Protein AF-A0A8S1FAH6-F1 (afdb_monomer_lite)

Organism: NCBI:txid2654633

Structure (mmCIF, N/CA/C/O backbone):
data_AF-A0A8S1FAH6-F1
#
_entry.id   AF-A0A8S1FAH6-F1
#
loop_
_atom_site.group_PDB
_atom_site.id
_atom_site.type_symbol
_atom_site.label_atom_id
_atom_site.label_alt_id
_atom_site.label_comp_id
_atom_site.label_asym_id
_atom_site.label_entity_id
_atom_site.label_seq_id
_atom_site.pdbx_PDB_ins_code
_atom_site.Cartn_x
_atom_site.Cartn_y
_atom_site.Cartn_z
_atom_site.occupancy
_atom_site.B_iso_or_equiv
_atom_site.auth_seq_id
_atom_site.auth_comp_id
_atom_site.auth_asym_id
_atom_site.auth_atom_id
_atom_site.pdbx_PDB_model_num
ATOM 1 N N . MET A 1 1 ? 14.449 12.636 8.668 1.00 32.47 1 MET A N 1
ATOM 2 C CA . MET A 1 1 ? 13.709 12.762 7.387 1.00 32.47 1 MET A CA 1
ATOM 3 C C . MET A 1 1 ? 12.888 11.500 7.056 1.00 32.47 1 MET A C 1
ATOM 5 O O . MET A 1 1 ? 12.739 11.184 5.887 1.00 32.47 1 MET A O 1
ATOM 9 N N . SER A 1 2 ? 12.328 10.775 8.042 1.00 39.75 2 SER A N 1
ATOM 10 C CA . SER A 1 2 ? 11.717 9.447 7.799 1.00 39.75 2 SER A CA 1
ATOM 11 C C . SER A 1 2 ? 10.214 9.345 8.100 1.00 39.75 2 SER A C 1
ATOM 13 O O . SER A 1 2 ? 9.597 8.375 7.683 1.00 39.75 2 SER A O 1
ATOM 15 N N . GLU A 1 3 ? 9.601 10.320 8.776 1.00 30.47 3 GLU A N 1
ATOM 16 C CA . GLU A 1 3 ? 8.181 10.231 9.170 1.00 30.47 3 GLU A CA 1
ATOM 17 C C . GLU A 1 3 ? 7.216 10.763 8.095 1.00 30.47 3 GLU A C 1
ATOM 19 O O . GLU A 1 3 ? 6.087 10.297 7.992 1.00 30.47 3 GLU A O 1
ATOM 24 N N . LEU A 1 4 ? 7.665 11.668 7.214 1.00 41.81 4 LEU A N 1
ATOM 25 C CA . LEU A 1 4 ? 6.806 12.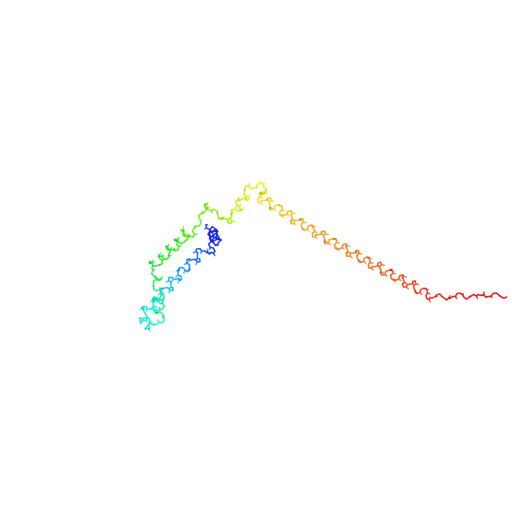245 6.167 1.00 41.81 4 LEU A CA 1
ATOM 26 C C . LEU A 1 4 ? 6.477 11.286 5.011 1.00 41.81 4 LEU A C 1
ATOM 28 O O . LEU A 1 4 ? 5.499 11.509 4.307 1.00 41.81 4 LEU A O 1
ATOM 32 N N . ALA A 1 5 ? 7.273 10.234 4.795 1.00 44.50 5 ALA A N 1
ATOM 33 C CA . ALA A 1 5 ? 7.036 9.296 3.695 1.00 44.50 5 ALA A CA 1
ATOM 34 C C . ALA A 1 5 ? 5.813 8.390 3.938 1.00 44.50 5 ALA A C 1
ATOM 36 O O . ALA A 1 5 ? 5.212 7.919 2.975 1.00 44.50 5 ALA A O 1
ATOM 37 N N . GLY A 1 6 ? 5.432 8.168 5.204 1.00 49.78 6 GLY A N 1
ATOM 38 C CA . GLY A 1 6 ? 4.223 7.418 5.561 1.00 49.78 6 GLY A CA 1
ATOM 39 C C . GLY A 1 6 ? 2.941 8.203 5.269 1.00 49.78 6 GLY A C 1
ATOM 40 O O . GLY A 1 6 ? 2.016 7.665 4.669 1.00 49.78 6 GLY A O 1
ATOM 41 N N . ALA A 1 7 ? 2.932 9.499 5.593 1.00 51.66 7 ALA A N 1
ATOM 42 C CA . ALA A 1 7 ? 1.760 10.364 5.441 1.00 51.66 7 ALA A CA 1
ATOM 43 C C . ALA A 1 7 ? 1.347 10.585 3.973 1.00 51.66 7 ALA A C 1
ATOM 45 O O . ALA A 1 7 ? 0.158 10.564 3.655 1.00 51.66 7 ALA A O 1
ATOM 46 N N . ASP A 1 8 ? 2.312 10.748 3.059 1.00 61.72 8 ASP A N 1
ATOM 47 C CA . ASP A 1 8 ? 2.013 10.901 1.626 1.00 61.72 8 ASP A CA 1
ATOM 48 C C . ASP A 1 8 ? 1.379 9.621 1.045 1.00 61.72 8 ASP A C 1
ATOM 50 O O . ASP A 1 8 ? 0.514 9.689 0.173 1.00 61.72 8 ASP A O 1
ATOM 54 N N . ASN A 1 9 ? 1.769 8.448 1.555 1.00 66.62 9 ASN A N 1
ATOM 55 C CA . ASN A 1 9 ? 1.226 7.168 1.113 1.00 66.62 9 ASN A CA 1
ATOM 56 C C . ASN A 1 9 ? -0.206 6.945 1.629 1.00 66.62 9 ASN A C 1
ATOM 58 O O . ASN A 1 9 ? -1.056 6.452 0.892 1.00 66.62 9 ASN A O 1
ATOM 62 N N . GLU A 1 10 ? -0.496 7.350 2.867 1.00 71.81 10 GLU A N 1
ATOM 63 C CA . GLU A 1 10 ? -1.846 7.290 3.448 1.00 71.81 10 GLU A CA 1
ATOM 64 C C . GLU A 1 10 ? -2.829 8.208 2.714 1.00 71.81 10 GLU A C 1
ATOM 66 O O . GLU A 1 10 ? -3.942 7.789 2.399 1.00 71.81 10 GLU A O 1
ATOM 71 N N . LEU A 1 11 ? -2.403 9.426 2.365 1.00 74.88 11 LEU A N 1
ATOM 72 C CA . LEU A 1 11 ? -3.196 10.353 1.550 1.00 74.88 11 LEU A CA 1
ATOM 73 C C . LEU A 1 11 ? -3.466 9.797 0.147 1.00 74.88 11 LEU A C 1
ATOM 75 O O . LEU A 1 11 ? -4.586 9.899 -0.351 1.00 74.88 11 LEU A O 1
ATOM 79 N N . GLN A 1 12 ? -2.460 9.184 -0.484 1.00 77.31 12 GLN A N 1
ATOM 80 C CA . GLN A 1 12 ? -2.628 8.528 -1.782 1.00 77.31 12 GLN A CA 1
ATOM 81 C C . GLN A 1 12 ? -3.625 7.374 -1.710 1.00 77.31 12 GLN A C 1
ATOM 83 O O . GLN A 1 12 ? -4.505 7.285 -2.559 1.00 77.31 12 GLN A O 1
ATOM 88 N N . VAL A 1 13 ? -3.523 6.520 -0.691 1.00 82.06 13 VAL A N 1
ATOM 89 C CA . VAL A 1 13 ? -4.447 5.394 -0.512 1.00 82.06 13 VAL A CA 1
ATOM 90 C C . VAL A 1 13 ? -5.861 5.887 -0.216 1.00 82.06 13 VAL A C 1
ATOM 92 O O . VAL A 1 13 ? -6.808 5.343 -0.777 1.00 82.06 13 VAL A O 1
ATOM 95 N N . ALA A 1 14 ? -6.020 6.930 0.601 1.00 77.44 14 ALA A N 1
ATOM 96 C CA . ALA A 1 14 ? -7.326 7.518 0.885 1.00 77.44 14 ALA A CA 1
ATOM 97 C C . ALA A 1 14 ?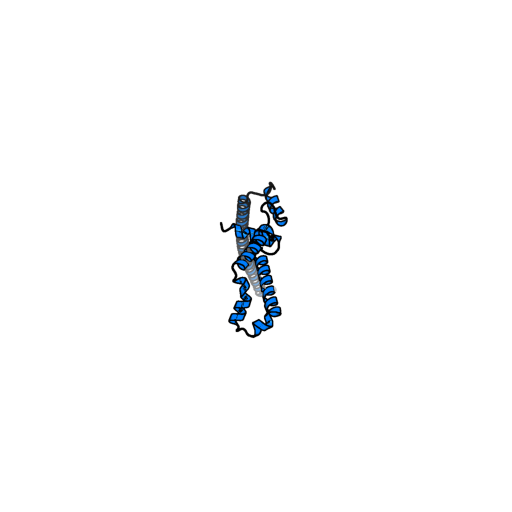 -8.001 8.070 -0.383 1.00 77.44 14 ALA A C 1
ATOM 99 O O . ALA A 1 14 ? -9.191 7.841 -0.588 1.00 77.44 14 ALA A O 1
ATOM 100 N N . PHE A 1 15 ? -7.236 8.736 -1.254 1.00 82.44 15 PHE A N 1
ATOM 101 C CA . PHE A 1 15 ? -7.777 9.375 -2.452 1.00 82.44 15 PHE A CA 1
ATOM 102 C C . PHE A 1 15 ? -7.931 8.425 -3.651 1.00 82.44 15 PHE A C 1
ATOM 104 O O . PHE A 1 15 ? -8.969 8.409 -4.308 1.00 82.44 15 PHE A O 1
ATOM 111 N N . PHE A 1 16 ? -6.894 7.643 -3.962 1.00 84.06 16 PHE A N 1
ATOM 112 C CA . PHE A 1 16 ? -6.845 6.770 -5.140 1.00 84.06 16 PHE A CA 1
ATOM 113 C C . PHE A 1 16 ? -7.303 5.333 -4.851 1.00 84.06 16 PHE A C 1
ATOM 115 O O . PHE A 1 16 ? -7.547 4.573 -5.785 1.00 84.06 16 PHE A O 1
ATOM 122 N N . GLY A 1 17 ? -7.404 4.929 -3.580 1.00 85.81 17 GLY A N 1
ATOM 123 C CA . GLY A 1 17 ? -7.703 3.550 -3.174 1.00 85.81 17 GLY A CA 1
ATOM 124 C C . GLY A 1 17 ? -6.502 2.598 -3.235 1.00 85.81 17 GLY A C 1
ATOM 125 O O . GLY A 1 17 ? -6.616 1.435 -2.855 1.00 85.81 17 GLY A O 1
ATOM 126 N N . PHE A 1 18 ? -5.343 3.072 -3.695 1.00 87.75 18 PHE A N 1
ATOM 127 C CA . PHE A 1 18 ? -4.086 2.326 -3.758 1.00 87.75 18 PHE A CA 1
ATOM 128 C C . PHE A 1 18 ? -2.888 3.282 -3.670 1.00 87.75 18 PHE A C 1
ATOM 130 O O . PHE A 1 18 ? -3.018 4.493 -3.842 1.00 87.75 18 PHE A O 1
ATOM 137 N N . SER A 1 19 ? -1.705 2.737 -3.389 1.00 87.56 19 SER A N 1
ATOM 138 C CA . SER A 1 19 ? -0.466 3.507 -3.253 1.00 87.56 19 SER A CA 1
ATOM 139 C C . SER A 1 19 ? 0.296 3.642 -4.570 1.00 87.56 19 SER A C 1
ATOM 141 O O . SER A 1 19 ? 0.229 2.770 -5.440 1.00 87.56 19 SER A O 1
ATOM 143 N N . SER A 1 20 ? 1.124 4.685 -4.675 1.00 86.62 20 SER A N 1
ATOM 144 C CA . SER A 1 20 ? 2.101 4.813 -5.770 1.00 86.62 20 SER A CA 1
ATOM 145 C C . SER A 1 20 ? 3.051 3.622 -5.863 1.00 86.62 20 SER A C 1
ATOM 147 O O . SER A 1 20 ? 3.387 3.192 -6.963 1.00 86.62 20 SER A O 1
ATOM 149 N N . VAL A 1 21 ? 3.414 3.033 -4.722 1.00 86.00 21 VAL A N 1
ATOM 150 C CA . VAL A 1 21 ? 4.192 1.789 -4.655 1.00 86.00 21 VAL A CA 1
ATOM 151 C C . VAL A 1 21 ? 3.430 0.623 -5.291 1.00 86.00 21 VAL A C 1
ATOM 153 O O . VAL A 1 21 ? 3.989 -0.083 -6.124 1.00 86.00 21 VAL A O 1
ATOM 156 N N . GLY A 1 22 ? 2.145 0.451 -4.968 1.00 86.44 22 GLY A N 1
ATOM 157 C CA . GLY A 1 22 ? 1.328 -0.624 -5.536 1.00 86.44 22 GLY A CA 1
ATOM 158 C C . GLY A 1 22 ? 1.153 -0.504 -7.052 1.00 86.44 22 GLY A C 1
ATOM 159 O O . GLY A 1 22 ? 1.275 -1.499 -7.769 1.00 86.44 22 GLY A O 1
ATOM 160 N N . LEU A 1 23 ? 0.934 0.716 -7.557 1.00 88.25 23 LEU A N 1
ATOM 161 C CA . LEU A 1 23 ? 0.836 0.968 -8.998 1.00 88.25 23 LEU A CA 1
ATOM 162 C C . LEU A 1 23 ? 2.160 0.689 -9.720 1.00 88.25 23 LEU A C 1
ATOM 164 O O . LEU A 1 23 ? 2.178 0.053 -10.772 1.00 88.25 23 LEU A O 1
ATOM 168 N N . ARG A 1 24 ? 3.273 1.140 -9.139 1.00 89.31 24 ARG A N 1
ATOM 169 C CA . ARG A 1 24 ? 4.629 0.911 -9.646 1.00 89.31 24 ARG A CA 1
ATOM 170 C C . ARG A 1 24 ? 4.937 -0.576 -9.824 1.00 89.31 24 ARG A C 1
ATOM 172 O O . ARG A 1 24 ? 5.457 -0.990 -10.862 1.00 89.31 24 ARG A O 1
ATOM 179 N N . ASP A 1 25 ? 4.603 -1.369 -8.813 1.00 89.06 25 ASP A N 1
ATOM 180 C CA . ASP A 1 25 ? 4.846 -2.809 -8.827 1.00 89.06 25 ASP A CA 1
ATOM 181 C C . ASP A 1 25 ? 3.979 -3.485 -9.902 1.00 89.06 25 ASP A C 1
ATOM 183 O O . ASP A 1 25 ? 4.475 -4.317 -10.658 1.00 89.06 25 ASP A O 1
ATOM 187 N N . HIS A 1 26 ? 2.725 -3.048 -10.073 1.00 91.50 26 HIS A N 1
ATOM 188 C CA . HIS A 1 26 ? 1.864 -3.509 -11.169 1.00 91.50 26 HIS A CA 1
ATOM 189 C C . HIS A 1 26 ? 2.425 -3.186 -12.559 1.00 91.50 26 HIS A C 1
ATOM 191 O O . HIS A 1 26 ? 2.419 -4.052 -13.430 1.00 91.50 26 HIS A O 1
ATOM 197 N N . ILE A 1 27 ? 2.928 -1.966 -12.775 1.00 90.31 27 ILE A N 1
ATOM 198 C CA . ILE A 1 27 ? 3.543 -1.572 -14.053 1.00 90.31 27 ILE A CA 1
ATOM 199 C C . ILE A 1 27 ? 4.776 -2.435 -14.341 1.00 90.31 27 ILE A C 1
ATOM 201 O O . ILE A 1 27 ? 4.940 -2.929 -15.455 1.00 90.31 27 ILE A O 1
ATOM 205 N N . THR A 1 28 ? 5.621 -2.661 -13.334 1.00 88.94 28 THR A N 1
ATOM 206 C CA . THR A 1 28 ? 6.824 -3.493 -13.478 1.00 88.94 28 THR A CA 1
ATOM 207 C C . THR A 1 28 ? 6.463 -4.942 -13.814 1.00 88.94 28 THR A C 1
ATOM 209 O O . THR A 1 28 ? 7.058 -5.532 -14.720 1.00 88.94 28 THR A O 1
ATOM 212 N N . ASN A 1 29 ? 5.452 -5.498 -13.142 1.00 91.00 29 ASN A N 1
ATOM 213 C CA . ASN A 1 29 ? 4.957 -6.845 -13.424 1.00 91.00 29 ASN A CA 1
ATOM 214 C C . ASN A 1 29 ? 4.382 -6.942 -14.839 1.00 91.00 29 ASN A C 1
ATOM 216 O O . ASN A 1 29 ? 4.739 -7.855 -15.570 1.00 91.00 29 ASN A O 1
ATOM 220 N N . LEU A 1 30 ? 3.586 -5.959 -15.272 1.00 93.94 30 LEU A N 1
ATOM 221 C CA . LEU A 1 30 ? 3.026 -5.928 -16.624 1.00 93.94 30 LEU A CA 1
ATOM 222 C C . LEU A 1 30 ? 4.120 -5.928 -17.700 1.00 93.94 30 LEU A C 1
ATOM 224 O O . LEU A 1 30 ? 4.012 -6.646 -18.691 1.00 93.94 30 LEU A O 1
ATOM 228 N N . ILE A 1 31 ? 5.176 -5.134 -17.506 1.00 91.31 31 ILE A N 1
ATOM 229 C CA . ILE A 1 31 ? 6.323 -5.093 -18.423 1.00 91.31 31 ILE A CA 1
ATOM 230 C C . ILE A 1 31 ? 7.045 -6.448 -18.443 1.00 91.31 31 ILE A C 1
ATOM 232 O O . ILE A 1 31 ? 7.439 -6.921 -19.509 1.00 91.31 31 ILE A O 1
ATOM 236 N N . THR A 1 32 ? 7.187 -7.085 -17.280 1.00 90.12 32 THR A N 1
ATOM 237 C CA . THR A 1 32 ? 7.808 -8.411 -17.148 1.00 90.12 32 THR A CA 1
ATOM 238 C C . THR A 1 32 ? 6.993 -9.489 -17.857 1.00 90.12 32 THR A C 1
ATOM 240 O O . THR A 1 32 ? 7.538 -10.230 -18.674 1.00 90.12 32 THR A O 1
ATOM 243 N N . ASP A 1 33 ? 5.682 -9.517 -17.632 1.00 93.06 33 ASP A N 1
ATOM 244 C CA . ASP A 1 33 ? 4.763 -10.462 -18.267 1.00 93.06 33 ASP A CA 1
ATOM 245 C C . ASP A 1 33 ? 4.718 -10.265 -19.786 1.00 93.06 33 ASP A C 1
ATOM 247 O O . ASP A 1 33 ? 4.703 -11.233 -20.549 1.00 93.06 33 ASP A O 1
ATOM 251 N N . ALA A 1 34 ? 4.712 -9.010 -20.245 1.00 93.44 34 ALA A N 1
ATOM 252 C CA . ALA A 1 34 ? 4.749 -8.685 -21.666 1.00 93.44 34 ALA A CA 1
ATOM 253 C C . ALA A 1 34 ? 6.045 -9.183 -22.316 1.00 93.44 34 ALA A C 1
ATOM 255 O O . ALA A 1 34 ? 5.996 -9.814 -23.372 1.00 93.44 34 ALA A O 1
ATOM 256 N N . TRP A 1 35 ? 7.192 -8.964 -21.668 1.00 93.25 35 TRP A N 1
ATOM 257 C CA . TRP A 1 35 ? 8.471 -9.485 -22.145 1.00 93.25 35 TRP A CA 1
ATOM 258 C C . TRP A 1 35 ? 8.476 -11.014 -22.201 1.00 93.25 35 TRP A C 1
ATOM 260 O O . TRP A 1 35 ? 8.851 -11.594 -23.219 1.00 93.25 35 TRP A O 1
ATOM 270 N N . GLN A 1 36 ? 7.993 -11.674 -21.149 1.00 91.00 36 GLN A N 1
ATOM 271 C CA . GLN A 1 36 ? 7.921 -13.131 -21.107 1.00 91.00 36 GLN A CA 1
ATOM 272 C C . GLN A 1 36 ? 7.049 -13.695 -22.237 1.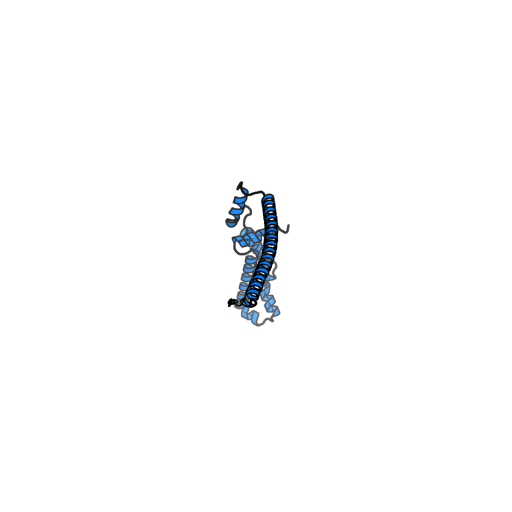00 91.00 36 GLN A C 1
ATOM 274 O O . GLN A 1 36 ? 7.429 -14.695 -22.849 1.00 91.00 36 GLN A O 1
ATOM 279 N N . LYS A 1 37 ? 5.918 -13.051 -22.550 1.00 92.94 37 LYS A N 1
ATOM 280 C CA . LYS A 1 37 ? 5.070 -13.432 -23.690 1.00 92.94 37 LYS A CA 1
ATOM 281 C C . LYS A 1 37 ? 5.803 -13.290 -25.020 1.00 92.94 37 LYS A C 1
ATOM 283 O O . LYS A 1 37 ? 5.831 -14.247 -25.785 1.00 92.94 37 LYS A O 1
ATOM 288 N N . VAL A 1 38 ? 6.474 -12.160 -25.253 1.00 92.69 38 VAL A N 1
ATOM 289 C CA . VAL A 1 38 ? 7.284 -11.948 -26.468 1.00 92.69 38 VAL A CA 1
ATOM 290 C C . VAL A 1 38 ? 8.362 -13.026 -26.600 1.00 92.69 38 VAL A C 1
ATOM 292 O O . VAL A 1 38 ? 8.526 -13.608 -27.669 1.00 92.69 38 VAL A O 1
ATOM 295 N N . CYS A 1 39 ? 9.054 -13.365 -25.510 1.00 91.00 39 CYS A N 1
ATOM 296 C CA . CYS A 1 39 ? 10.020 -14.463 -25.500 1.00 91.00 39 CYS A CA 1
ATOM 297 C C . CYS A 1 39 ? 9.393 -15.811 -25.887 1.00 91.00 39 CYS A C 1
ATOM 299 O O . CYS A 1 39 ? 9.994 -16.579 -26.635 1.00 91.00 39 CYS A O 1
ATOM 301 N N . GLN A 1 40 ? 8.190 -16.110 -25.398 1.00 88.44 40 GLN A N 1
ATOM 302 C CA . GLN A 1 40 ? 7.495 -17.368 -25.684 1.00 88.44 40 GLN A CA 1
ATOM 303 C C . GLN A 1 40 ? 6.925 -17.457 -27.104 1.00 88.44 40 GLN A C 1
ATOM 305 O O . GLN A 1 40 ? 6.749 -18.571 -27.600 1.00 88.44 40 GLN A O 1
ATOM 310 N N . GLU A 1 41 ? 6.620 -16.324 -27.733 1.00 91.62 41 GLU A N 1
ATOM 311 C CA . GLU A 1 41 ? 6.031 -16.259 -29.074 1.00 91.62 41 GLU A CA 1
ATOM 312 C C . GLU A 1 41 ? 7.111 -16.168 -30.158 1.00 91.62 41 GLU A C 1
ATOM 314 O O . GLU A 1 41 ? 7.164 -17.025 -31.040 1.00 91.62 41 GLU A O 1
ATOM 319 N N . GLU A 1 42 ? 8.020 -15.200 -30.047 1.00 91.12 42 GLU A N 1
ATOM 320 C CA . GLU A 1 42 ? 9.013 -14.888 -31.085 1.00 91.12 42 GLU A CA 1
ATOM 321 C C . GLU A 1 42 ? 10.281 -15.743 -30.961 1.00 91.12 42 GLU A C 1
ATOM 323 O O . GLU A 1 42 ? 10.854 -16.174 -31.958 1.00 91.12 42 GLU A O 1
ATOM 328 N N . PHE A 1 43 ? 10.701 -16.056 -29.731 1.00 89.00 43 PHE A N 1
ATOM 329 C CA . PHE A 1 43 ? 11.951 -16.780 -29.458 1.00 89.00 43 PHE A CA 1
ATOM 330 C C . PHE A 1 43 ? 11.713 -18.245 -29.079 1.00 89.00 43 PHE A C 1
ATOM 332 O O . PHE A 1 43 ? 12.598 -18.918 -28.554 1.00 89.00 43 PHE A O 1
ATOM 339 N N . LYS A 1 44 ? 10.516 -18.783 -29.346 1.00 86.12 44 LYS A N 1
ATOM 340 C CA . LYS A 1 44 ? 10.126 -20.148 -28.955 1.00 86.12 44 LYS A CA 1
ATOM 341 C C . LYS A 1 44 ? 11.118 -21.219 -29.418 1.00 86.12 44 LYS A C 1
ATOM 343 O O . LYS A 1 44 ? 11.392 -22.155 -28.669 1.00 86.12 44 LYS A O 1
ATOM 348 N N . GLY A 1 45 ? 11.614 -21.091 -30.650 1.00 84.44 45 GLY A N 1
ATOM 349 C CA . GLY A 1 45 ? 12.582 -22.019 -31.241 1.00 84.44 45 GLY A CA 1
ATOM 350 C C . GLY A 1 45 ? 13.942 -21.948 -30.551 1.00 84.44 45 GLY A C 1
ATOM 351 O O . GLY A 1 45 ? 14.483 -22.981 -30.161 1.00 84.44 45 GLY A O 1
ATOM 352 N N . ASP A 1 46 ? 14.433 -20.732 -30.317 1.00 84.56 46 ASP A N 1
ATOM 353 C CA . ASP A 1 46 ? 15.712 -20.486 -29.644 1.00 84.56 46 ASP A CA 1
ATOM 354 C C . ASP A 1 46 ? 15.673 -20.927 -28.173 1.00 84.56 46 ASP A C 1
ATOM 356 O O . ASP A 1 46 ? 16.632 -21.494 -27.658 1.00 84.56 46 ASP A O 1
ATOM 360 N N . LEU A 1 47 ? 14.530 -20.750 -27.502 1.00 85.38 47 LEU A N 1
ATOM 361 C CA . LEU A 1 47 ? 14.323 -21.150 -26.108 1.00 85.38 47 LEU A CA 1
ATOM 362 C C . LEU A 1 47 ? 14.160 -22.662 -25.906 1.00 85.38 47 LEU A C 1
ATOM 364 O O . LEU A 1 47 ? 14.308 -23.135 -24.778 1.00 85.38 47 LEU A O 1
ATOM 368 N N . ALA A 1 48 ? 13.804 -23.420 -26.946 1.00 83.81 48 ALA A N 1
ATOM 369 C CA . ALA A 1 48 ? 13.555 -24.858 -26.833 1.00 83.81 48 ALA A CA 1
ATOM 370 C C . ALA A 1 48 ? 14.845 -25.677 -26.662 1.00 83.81 48 ALA A C 1
ATOM 372 O O . ALA A 1 48 ? 14.798 -26.770 -26.101 1.00 83.81 48 ALA A O 1
ATOM 373 N N . GLY A 1 49 ? 15.977 -25.155 -27.146 1.00 83.31 49 GLY A N 1
ATOM 374 C CA . GLY A 1 49 ? 17.288 -25.806 -27.069 1.00 83.31 49 GLY A CA 1
ATOM 375 C C . GLY A 1 49 ? 18.161 -25.359 -25.895 1.00 83.31 49 GLY A C 1
ATOM 376 O O . GLY A 1 49 ? 19.254 -25.894 -25.727 1.00 83.31 49 GLY A O 1
ATOM 377 N N . LEU A 1 50 ? 17.710 -24.382 -25.105 1.00 88.69 50 LEU A N 1
ATOM 378 C CA . LEU A 1 50 ? 18.455 -23.870 -23.958 1.00 88.69 50 LEU A CA 1
ATOM 379 C C . LEU A 1 50 ? 18.214 -24.721 -22.712 1.00 88.69 50 LEU A C 1
ATOM 381 O O . LEU A 1 50 ? 17.116 -25.235 -22.484 1.00 88.69 50 LEU A O 1
ATOM 385 N N . ASP A 1 51 ? 19.243 -24.821 -21.875 1.00 92.25 51 ASP A N 1
ATOM 386 C CA . ASP A 1 51 ? 19.080 -25.335 -20.524 1.00 92.25 51 ASP A CA 1
ATOM 387 C C . ASP A 1 51 ? 18.233 -24.361 -19.667 1.00 92.25 51 ASP A C 1
ATOM 389 O O . ASP A 1 51 ? 18.029 -23.194 -20.033 1.00 92.25 51 ASP A O 1
ATOM 393 N N . PRO A 1 52 ? 17.676 -24.825 -18.533 1.00 88.19 52 PRO A N 1
ATOM 394 C CA . PRO A 1 52 ? 16.816 -23.989 -17.698 1.00 88.19 52 PRO A CA 1
ATOM 395 C C . PRO A 1 52 ? 17.496 -22.700 -17.209 1.00 88.19 52 PRO A C 1
ATOM 397 O O . PRO A 1 52 ? 16.859 -21.652 -17.156 1.00 88.19 52 PRO A O 1
ATOM 400 N N . GLU A 1 53 ? 18.793 -22.750 -16.906 1.00 90.31 53 GLU A N 1
ATOM 401 C CA . GLU A 1 53 ? 19.539 -21.611 -16.360 1.00 90.31 53 GLU A CA 1
ATOM 402 C C . GLU A 1 53 ? 19.810 -20.522 -17.414 1.00 90.31 53 GLU A C 1
ATOM 404 O O . GLU A 1 53 ? 19.660 -19.322 -17.139 1.00 90.31 53 GLU A O 1
ATOM 409 N N . ALA A 1 54 ? 20.151 -20.914 -18.645 1.00 87.50 54 ALA A N 1
ATOM 410 C CA . ALA A 1 54 ? 20.294 -19.991 -19.765 1.00 87.50 54 ALA A CA 1
ATOM 411 C C . ALA A 1 54 ? 18.940 -19.407 -20.174 1.00 87.50 54 ALA A C 1
ATOM 413 O O . ALA A 1 54 ? 18.858 -18.216 -20.482 1.00 87.50 54 ALA A O 1
ATOM 414 N N . LYS A 1 55 ? 17.870 -20.208 -20.117 1.00 88.31 55 LYS A N 1
ATOM 415 C CA . LYS A 1 55 ? 16.503 -19.742 -20.366 1.00 88.31 55 LYS A CA 1
ATOM 416 C C . LYS A 1 55 ? 16.076 -18.672 -19.360 1.00 88.31 55 LYS A C 1
ATOM 418 O O . LYS A 1 55 ? 15.609 -17.610 -19.772 1.00 88.31 55 LYS A O 1
ATOM 423 N N . ASP A 1 56 ? 16.300 -18.898 -18.070 1.00 87.44 56 ASP A N 1
ATOM 424 C CA . ASP A 1 56 ? 15.992 -17.913 -17.028 1.00 87.44 56 ASP A CA 1
ATOM 425 C C . ASP A 1 56 ? 16.859 -16.654 -17.164 1.00 87.44 56 ASP A C 1
ATOM 427 O O . ASP A 1 56 ? 16.376 -15.527 -17.014 1.00 87.44 56 ASP A O 1
ATOM 431 N N . SER A 1 57 ? 18.135 -16.814 -17.522 1.00 88.81 57 SER A N 1
ATOM 432 C CA . SER A 1 57 ? 19.022 -15.678 -17.786 1.00 88.81 57 SER A CA 1
ATOM 433 C C . SER A 1 57 ? 18.605 -14.860 -19.007 1.00 88.81 57 SER A C 1
ATOM 435 O O . SER A 1 57 ? 18.725 -13.634 -18.970 1.00 88.81 57 SER A O 1
ATOM 437 N N . PHE A 1 58 ? 18.085 -15.502 -20.055 1.00 88.12 58 PHE A N 1
ATOM 438 C CA . PHE A 1 58 ? 17.538 -14.829 -21.232 1.00 88.12 58 PHE A CA 1
ATOM 439 C C . PHE A 1 58 ? 16.252 -14.066 -20.895 1.00 88.12 58 PHE A C 1
ATOM 441 O O . PHE A 1 58 ? 16.117 -12.893 -21.240 1.00 88.12 58 PHE A O 1
ATOM 448 N N . LEU A 1 59 ? 15.333 -14.682 -20.148 1.00 88.12 59 LEU A N 1
ATOM 449 C CA . LEU A 1 59 ? 14.104 -14.017 -19.703 1.00 88.12 59 LEU A CA 1
ATOM 450 C C . LEU A 1 59 ? 14.404 -12.809 -18.802 1.00 88.12 59 LEU A C 1
ATOM 452 O O . LEU A 1 59 ? 13.766 -11.766 -18.931 1.00 88.12 59 LEU A O 1
ATOM 456 N N . ALA A 1 60 ? 15.423 -12.904 -17.949 1.00 88.94 60 ALA A N 1
ATOM 457 C CA . ALA A 1 60 ? 15.851 -11.806 -17.088 1.00 88.94 60 ALA A CA 1
ATOM 458 C C . ALA A 1 60 ? 16.748 -10.765 -17.790 1.00 88.94 60 ALA A C 1
ATOM 460 O O . ALA A 1 60 ? 17.082 -9.747 -17.176 1.00 88.94 60 ALA A O 1
ATOM 461 N N . PHE A 1 61 ? 17.172 -10.999 -19.038 1.00 88.44 61 PHE A N 1
ATOM 462 C CA . PHE A 1 61 ? 18.231 -10.224 -19.694 1.00 88.44 61 PHE A CA 1
ATOM 463 C C . PHE A 1 61 ? 17.973 -8.709 -19.711 1.00 88.44 61 PHE A C 1
ATOM 465 O O . PHE A 1 61 ? 18.842 -7.977 -19.224 1.00 88.44 61 PHE A O 1
ATOM 472 N N . PRO A 1 62 ? 16.809 -8.202 -20.172 1.00 87.69 62 PRO A N 1
ATOM 473 C CA . PRO A 1 62 ? 16.578 -6.760 -20.229 1.00 87.69 62 PRO A CA 1
ATOM 474 C C . PRO A 1 62 ? 16.644 -6.108 -18.848 1.00 87.69 62 PRO A C 1
ATOM 476 O O . PRO A 1 62 ? 17.204 -5.027 -18.698 1.00 87.69 62 PRO A O 1
ATOM 479 N N . PHE A 1 63 ? 16.159 -6.801 -17.817 1.00 87.88 63 PHE A N 1
ATOM 480 C CA . PHE A 1 63 ? 16.096 -6.307 -16.440 1.00 87.88 63 PHE A CA 1
ATOM 481 C C . PHE A 1 63 ? 17.470 -6.206 -15.766 1.00 87.88 63 PHE A C 1
ATOM 483 O O . PHE A 1 63 ? 17.627 -5.475 -14.787 1.00 87.88 63 PHE A O 1
ATOM 490 N N . ARG A 1 64 ? 18.488 -6.900 -16.295 1.00 87.81 64 ARG A N 1
ATOM 491 C CA . ARG A 1 64 ? 19.885 -6.787 -15.839 1.00 87.81 64 ARG A CA 1
A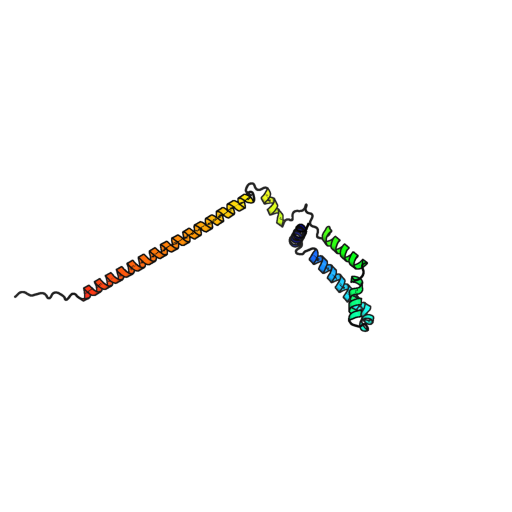TOM 492 C C . ARG A 1 64 ? 20.609 -5.591 -16.466 1.00 87.81 64 ARG A C 1
ATOM 494 O O . ARG A 1 64 ? 21.658 -5.181 -15.967 1.00 87.81 64 ARG A O 1
ATOM 501 N N . LEU A 1 65 ? 20.073 -5.016 -17.544 1.00 90.88 65 LEU A N 1
ATOM 502 C CA . LEU A 1 65 ? 20.700 -3.896 -18.236 1.00 90.88 65 LEU A CA 1
ATOM 503 C C . LEU A 1 65 ? 20.502 -2.595 -17.452 1.00 90.88 65 LEU A C 1
ATOM 505 O O . LEU A 1 65 ? 19.380 -2.180 -17.157 1.00 90.88 65 LEU A O 1
ATOM 509 N N . LYS A 1 66 ? 21.608 -1.893 -17.177 1.00 91.69 66 LYS A N 1
ATOM 510 C CA . LYS A 1 66 ? 21.591 -0.591 -16.490 1.00 91.69 66 LYS A CA 1
ATOM 511 C C . LYS A 1 66 ? 20.619 0.419 -17.131 1.00 91.69 66 LYS A C 1
ATOM 513 O O . LYS A 1 66 ? 19.870 1.026 -16.373 1.00 91.69 66 LYS A O 1
ATOM 518 N N . PRO A 1 67 ? 20.552 0.577 -18.471 1.00 92.44 67 PRO A N 1
ATOM 519 C CA . PRO A 1 67 ? 19.587 1.482 -19.097 1.00 92.44 67 PRO A CA 1
ATOM 520 C C . PRO A 1 67 ? 18.130 1.143 -18.778 1.00 92.44 67 PRO A C 1
ATOM 522 O O . PRO A 1 67 ? 17.331 2.043 -18.546 1.00 92.44 67 PRO A O 1
ATOM 525 N N . PHE A 1 68 ? 17.787 -0.145 -18.725 1.00 90.00 68 PHE A N 1
ATOM 526 C CA . PHE A 1 68 ? 16.430 -0.585 -18.419 1.00 90.00 68 PHE A CA 1
ATOM 527 C C . PHE A 1 68 ? 16.076 -0.320 -16.957 1.00 90.00 68 PHE A C 1
ATOM 529 O O . PHE A 1 68 ? 14.994 0.177 -16.654 1.00 90.00 68 PHE A O 1
ATOM 536 N N . LYS A 1 69 ? 17.023 -0.566 -16.047 1.00 88.75 69 LYS A N 1
ATOM 537 C CA . LYS A 1 69 ? 16.867 -0.202 -14.638 1.00 88.75 69 LYS A CA 1
ATOM 538 C C . LYS A 1 69 ? 16.637 1.304 -14.468 1.00 88.75 69 LYS A C 1
ATOM 540 O O . LYS A 1 69 ? 15.709 1.694 -13.770 1.00 88.75 69 LYS A O 1
ATOM 545 N N . THR A 1 70 ? 17.420 2.136 -15.155 1.00 93.00 70 THR A N 1
ATOM 546 C CA . THR A 1 70 ? 17.239 3.596 -15.145 1.00 93.00 70 THR A CA 1
ATOM 547 C C . THR A 1 70 ? 15.892 4.009 -15.737 1.00 93.00 70 THR A C 1
ATOM 549 O O . THR A 1 70 ? 15.237 4.891 -15.194 1.00 93.00 70 THR A O 1
ATOM 552 N N . LEU A 1 71 ? 15.436 3.362 -16.813 1.00 91.25 71 LEU A N 1
ATOM 553 C CA . LEU A 1 71 ? 14.113 3.617 -17.382 1.00 91.25 71 LEU A CA 1
ATOM 554 C C . LEU A 1 71 ? 12.999 3.322 -16.369 1.00 91.25 71 LEU A C 1
ATOM 556 O O . LEU A 1 71 ? 12.110 4.153 -16.188 1.00 91.25 71 LEU A O 1
ATOM 560 N N . LEU A 1 72 ? 13.059 2.173 -15.690 1.00 88.62 72 LEU A N 1
ATOM 561 C CA . LEU A 1 72 ? 12.098 1.836 -14.641 1.00 88.62 72 LEU A CA 1
ATOM 562 C C . LEU A 1 72 ? 12.142 2.853 -13.499 1.00 88.62 72 LEU A C 1
ATOM 564 O O . LEU A 1 72 ? 11.093 3.306 -13.060 1.00 88.62 72 LEU A O 1
ATOM 568 N N . GLU A 1 73 ? 13.327 3.264 -13.047 1.00 89.94 73 GLU A N 1
ATOM 569 C CA . GLU A 1 73 ? 13.478 4.307 -12.022 1.00 89.94 73 GLU A CA 1
ATOM 570 C C . GLU A 1 73 ? 12.802 5.623 -12.442 1.00 89.94 73 GLU A C 1
ATOM 572 O O . GLU A 1 73 ? 12.015 6.170 -11.673 1.00 89.94 73 GLU A O 1
ATOM 577 N N . VAL A 1 74 ? 13.000 6.073 -13.685 1.00 92.06 74 VAL A N 1
ATOM 578 C CA . VAL A 1 74 ? 12.355 7.288 -14.217 1.00 92.06 74 VAL A CA 1
ATOM 579 C C . VAL A 1 74 ? 10.831 7.155 -14.264 1.00 92.06 74 VAL A C 1
ATOM 581 O O . VAL A 1 74 ? 10.121 8.087 -13.885 1.00 92.06 74 VAL A O 1
ATOM 584 N N . ILE A 1 75 ? 10.308 6.004 -14.698 1.00 88.38 75 ILE A N 1
ATOM 585 C CA . ILE A 1 75 ? 8.861 5.735 -14.697 1.00 88.38 75 ILE A CA 1
ATOM 586 C C . ILE A 1 75 ? 8.317 5.785 -13.266 1.00 88.38 75 ILE A C 1
ATOM 588 O O . ILE A 1 75 ? 7.283 6.404 -13.009 1.00 88.38 75 ILE A O 1
ATOM 592 N N . ASN A 1 76 ? 9.030 5.177 -12.323 1.00 86.44 76 ASN A N 1
ATOM 593 C CA . ASN A 1 76 ? 8.631 5.117 -10.923 1.00 86.44 76 ASN A CA 1
ATOM 594 C C . ASN A 1 76 ? 8.605 6.514 -10.287 1.00 86.44 76 ASN A C 1
ATOM 596 O O . ASN A 1 76 ? 7.646 6.866 -9.594 1.00 86.44 76 ASN A O 1
ATOM 600 N N . ASP A 1 77 ? 9.624 7.325 -10.567 1.00 87.12 77 ASP A N 1
ATOM 601 C CA . ASP A 1 77 ? 9.704 8.708 -10.105 1.00 87.12 77 ASP A CA 1
ATOM 602 C C . ASP A 1 77 ? 8.604 9.568 -10.723 1.00 87.12 77 ASP A C 1
ATOM 604 O O . ASP A 1 77 ? 8.010 10.396 -10.026 1.00 87.12 77 ASP A O 1
ATOM 608 N N . PHE A 1 78 ? 8.273 9.340 -11.995 1.00 88.38 78 PHE A N 1
ATOM 609 C CA . PHE A 1 78 ? 7.170 10.024 -12.659 1.00 88.38 78 PHE A CA 1
ATOM 610 C C . PHE A 1 78 ? 5.819 9.697 -12.009 1.00 88.38 78 PHE A C 1
ATOM 612 O O . PHE A 1 78 ? 5.046 10.603 -11.680 1.00 88.38 78 PHE A O 1
ATOM 619 N N . VAL A 1 79 ? 5.550 8.411 -11.760 1.00 86.81 79 VAL A N 1
ATOM 620 C CA . VAL A 1 79 ? 4.317 7.956 -11.099 1.00 86.81 79 VAL A CA 1
ATOM 621 C C . VAL A 1 79 ? 4.177 8.598 -9.721 1.00 86.81 79 VAL A C 1
ATOM 623 O O . VAL A 1 79 ? 3.117 9.134 -9.392 1.00 86.81 79 VAL A O 1
ATOM 626 N N . ARG A 1 80 ? 5.251 8.600 -8.929 1.00 83.69 80 ARG A N 1
ATOM 627 C CA . ARG A 1 80 ? 5.236 9.172 -7.580 1.00 83.69 80 ARG A CA 1
ATOM 628 C C . ARG A 1 80 ? 5.095 10.695 -7.584 1.00 83.69 80 ARG A C 1
ATOM 630 O O . ARG A 1 80 ? 4.347 11.232 -6.771 1.00 83.69 80 ARG A O 1
ATOM 637 N N . SER A 1 81 ? 5.840 11.376 -8.449 1.00 83.75 81 SER A N 1
ATOM 638 C CA . SER A 1 81 ? 6.030 12.831 -8.366 1.00 83.75 81 SER A CA 1
ATOM 639 C C . SER A 1 81 ? 5.004 13.628 -9.163 1.00 83.75 81 SER A C 1
ATOM 641 O O . SER A 1 81 ? 4.802 14.803 -8.867 1.00 83.75 81 SER A O 1
ATOM 643 N N . TYR A 1 82 ? 4.354 13.010 -10.153 1.00 83.69 82 TYR A N 1
ATOM 644 C CA . TYR A 1 82 ? 3.440 13.708 -11.059 1.00 83.69 82 TYR A CA 1
ATOM 645 C C . TYR A 1 82 ? 2.075 13.037 -11.161 1.00 83.69 82 TYR A C 1
ATOM 647 O O . TYR A 1 82 ? 1.064 13.727 -11.071 1.00 83.69 82 TYR A O 1
ATOM 655 N N . LEU A 1 83 ? 2.022 11.712 -11.330 1.00 85.69 83 LEU A N 1
ATOM 656 C CA . LEU A 1 83 ? 0.747 11.020 -11.550 1.00 85.69 83 LEU A CA 1
ATOM 657 C C . LEU A 1 83 ? -0.080 10.906 -10.262 1.00 85.69 83 LEU A C 1
ATOM 659 O O . LEU A 1 83 ? -1.273 11.193 -10.255 1.00 85.69 83 LEU A O 1
ATOM 663 N N . MET A 1 84 ? 0.564 10.477 -9.177 1.00 86.00 84 MET A N 1
ATOM 664 C CA . MET A 1 84 ? -0.076 10.227 -7.880 1.00 86.00 84 MET A CA 1
ATOM 665 C C . MET A 1 84 ? 0.299 11.268 -6.824 1.00 86.00 84 MET A C 1
ATOM 667 O O . MET A 1 84 ? 0.047 11.081 -5.631 1.00 86.00 84 MET A O 1
ATOM 671 N N . ALA A 1 85 ? 0.916 12.372 -7.239 1.00 83.50 85 ALA A N 1
ATOM 672 C CA . ALA A 1 85 ? 1.217 13.466 -6.337 1.00 83.50 85 ALA A CA 1
ATOM 673 C C . ALA A 1 85 ? -0.067 14.224 -5.997 1.00 83.50 85 ALA A C 1
ATOM 675 O O . ALA A 1 85 ? -0.726 14.790 -6.868 1.00 83.50 85 ALA A O 1
ATOM 676 N N . ILE A 1 86 ? -0.396 14.265 -4.709 1.00 79.88 86 ILE A N 1
ATOM 677 C CA . ILE A 1 86 ? -1.438 15.141 -4.180 1.00 79.88 86 ILE A CA 1
ATOM 678 C C . ILE A 1 86 ? -0.723 16.404 -3.693 1.00 79.88 86 ILE A C 1
ATOM 680 O O . ILE A 1 86 ? 0.074 16.322 -2.753 1.00 79.88 86 ILE A O 1
ATOM 684 N N . PRO A 1 87 ? -0.934 17.572 -4.328 1.00 80.00 87 PRO A N 1
ATOM 685 C CA . PRO A 1 87 ? -0.283 18.796 -3.890 1.00 80.00 87 PRO A CA 1
ATOM 686 C C . PRO A 1 87 ? -0.665 19.106 -2.444 1.00 80.00 87 PRO A C 1
ATOM 688 O O . PRO A 1 87 ? -1.842 19.105 -2.099 1.00 80.00 87 PRO A O 1
ATOM 691 N N . LYS A 1 88 ? 0.315 19.456 -1.607 1.00 72.25 88 LYS A N 1
ATOM 692 C CA . LYS A 1 88 ? 0.071 19.809 -0.193 1.00 72.25 88 LYS A CA 1
ATOM 693 C C . LYS A 1 88 ? -0.839 21.030 -0.017 1.00 72.25 88 LYS A C 1
ATOM 695 O O . LYS A 1 88 ? -1.391 21.237 1.056 1.00 72.25 88 LYS A O 1
ATOM 700 N N . SER A 1 89 ? -0.986 21.842 -1.063 1.00 75.06 89 SER A N 1
ATOM 701 C CA . SER A 1 89 ? -1.920 22.968 -1.120 1.00 75.06 89 SER A CA 1
ATOM 702 C C . SER A 1 89 ? -3.380 22.543 -1.311 1.00 75.06 89 SER A C 1
ATOM 704 O O . SER A 1 89 ? -4.277 23.364 -1.129 1.00 75.06 89 SER A O 1
ATOM 706 N N . VAL A 1 90 ? -3.637 21.289 -1.686 1.00 71.94 90 VAL A N 1
ATOM 707 C CA . VAL A 1 90 ? -4.980 20.759 -1.913 1.00 71.94 90 VAL A CA 1
ATOM 708 C C . VAL A 1 90 ? -5.420 19.981 -0.684 1.00 71.94 90 VAL A C 1
ATOM 710 O O . VAL A 1 90 ? -4.807 18.992 -0.294 1.00 71.94 90 VAL A O 1
ATOM 713 N N . THR A 1 91 ? -6.527 20.405 -0.081 1.00 70.31 91 THR A N 1
ATOM 714 C CA . THR A 1 91 ? -7.211 19.596 0.928 1.00 70.31 91 THR A CA 1
ATOM 715 C C . THR A 1 91 ? -8.248 18.713 0.256 1.00 70.31 91 THR A C 1
ATOM 717 O O . THR A 1 91 ? -9.157 19.209 -0.417 1.00 70.31 91 THR A O 1
ATOM 720 N N . LEU A 1 92 ? -8.123 17.405 0.471 1.00 71.56 92 LEU A N 1
ATOM 721 C CA . LEU A 1 92 ? -9.079 16.426 -0.030 1.00 71.56 92 LEU A CA 1
ATOM 722 C C . LEU A 1 92 ? -10.485 16.687 0.543 1.00 71.56 92 LEU A C 1
ATOM 724 O O . LEU A 1 92 ? -10.602 17.111 1.700 1.00 71.56 92 LEU A O 1
ATOM 728 N N . PRO A 1 93 ? -11.563 16.455 -0.230 1.00 71.75 93 PRO A N 1
ATOM 729 C CA . PRO A 1 93 ? -12.934 16.660 0.231 1.00 71.75 93 PRO A CA 1
ATOM 730 C C . PRO A 1 93 ? -13.256 15.928 1.540 1.00 71.75 93 PRO A C 1
ATOM 732 O O . PRO A 1 93 ? -13.909 16.525 2.400 1.00 71.75 93 PRO A O 1
ATOM 735 N N . GLU A 1 94 ? -12.749 14.704 1.741 1.00 66.75 94 GLU A N 1
ATOM 736 C CA . GLU A 1 94 ? -12.893 13.965 3.006 1.00 66.75 94 GLU A CA 1
ATOM 737 C C . GLU A 1 94 ? -12.319 14.711 4.224 1.00 66.75 94 GLU A C 1
ATOM 739 O O . GLU A 1 94 ? -12.901 14.670 5.309 1.00 66.75 94 GLU A O 1
ATOM 744 N N . ASN A 1 95 ? -11.249 15.485 4.033 1.00 66.62 95 ASN A N 1
ATOM 745 C CA . ASN A 1 95 ? -10.555 16.210 5.098 1.00 66.62 95 ASN A CA 1
ATOM 746 C C . ASN A 1 95 ? -11.100 17.632 5.314 1.00 66.62 95 ASN A C 1
ATOM 748 O O . ASN A 1 95 ? -10.695 18.315 6.257 1.00 66.62 95 ASN A O 1
ATOM 752 N N . ARG A 1 96 ? -12.074 18.093 4.511 1.00 66.12 96 ARG A N 1
ATOM 753 C CA . ARG A 1 96 ? -12.687 19.428 4.686 1.00 66.12 96 ARG A CA 1
ATOM 754 C C . ARG A 1 96 ? -13.353 19.610 6.051 1.00 66.12 96 ARG A C 1
ATOM 756 O O . ARG A 1 96 ? -13.370 20.723 6.570 1.00 66.12 96 ARG A O 1
ATOM 763 N N . LYS A 1 97 ? -13.872 18.536 6.656 1.00 61.84 97 LYS A N 1
ATOM 764 C CA . LYS A 1 97 ? -14.462 18.591 8.006 1.00 61.84 97 LYS A CA 1
ATOM 765 C C . LYS A 1 97 ? -13.415 18.858 9.093 1.00 61.84 97 LYS A C 1
ATOM 767 O O . LYS A 1 97 ? -13.744 19.521 10.070 1.00 61.84 97 LYS A O 1
ATOM 772 N N . MET A 1 98 ? -12.167 18.416 8.903 1.00 61.09 98 MET A N 1
ATOM 773 C CA . MET A 1 98 ? -11.073 18.733 9.830 1.00 61.09 98 MET A CA 1
ATOM 774 C C . MET A 1 98 ? -10.711 20.223 9.783 1.00 61.09 98 MET A C 1
ATOM 776 O O . MET A 1 98 ? -10.449 20.819 10.822 1.00 61.09 98 MET A O 1
ATOM 780 N N . LEU A 1 99 ? -10.778 20.854 8.604 1.00 56.62 99 LEU A N 1
ATOM 781 C CA . LEU A 1 99 ? -10.575 22.302 8.470 1.00 56.62 99 LEU A CA 1
ATOM 782 C C . LEU A 1 99 ? -11.711 23.121 9.095 1.00 56.62 99 LEU A C 1
ATOM 784 O O . LEU A 1 99 ? -11.460 24.166 9.688 1.00 56.62 99 LEU A O 1
ATOM 788 N N . ALA A 1 100 ? -12.957 22.647 8.985 1.00 55.28 100 ALA A N 1
ATOM 789 C CA . ALA A 1 100 ? -14.110 23.312 9.594 1.00 55.28 100 ALA A CA 1
ATOM 790 C C . ALA A 1 100 ? -14.036 23.330 11.133 1.00 55.28 100 ALA A C 1
ATOM 792 O O . ALA A 1 100 ? -14.539 24.264 11.752 1.00 55.28 100 ALA A O 1
ATOM 793 N N . GLY A 1 101 ? -13.365 22.346 11.741 1.00 52.62 101 GLY A N 1
ATOM 794 C CA . GLY A 1 101 ? -13.124 22.319 13.182 1.00 52.62 101 GLY A CA 1
ATOM 795 C C . GLY A 1 101 ? -12.153 23.399 13.673 1.00 52.62 101 GLY A C 1
ATOM 796 O O . GLY A 1 101 ? -12.254 23.821 14.813 1.00 52.62 101 GLY A O 1
ATOM 797 N N . PHE A 1 102 ? -11.259 23.913 12.823 1.00 51.31 102 PHE A N 1
ATOM 798 C CA . PHE A 1 102 ? -10.255 24.905 13.240 1.00 51.31 102 PHE A CA 1
ATOM 799 C C . PHE A 1 102 ? -10.819 26.324 13.442 1.00 51.31 102 PHE A C 1
ATOM 801 O O . PHE A 1 102 ? -10.183 27.141 14.099 1.00 51.31 102 PHE A O 1
ATOM 808 N N . ASN A 1 103 ? -12.004 26.618 12.890 1.00 51.81 103 ASN A N 1
ATOM 809 C CA . ASN A 1 103 ? -12.653 27.935 12.951 1.00 51.81 103 ASN A CA 1
ATOM 810 C C . ASN A 1 103 ? -14.019 27.918 13.659 1.00 51.81 103 ASN A C 1
ATOM 812 O O . ASN A 1 103 ? -14.711 28.937 13.662 1.00 51.81 103 ASN A O 1
ATOM 816 N N . ASP A 1 104 ? -14.444 26.790 14.235 1.00 53.16 104 ASP A N 1
ATOM 817 C CA . ASP A 1 104 ? -15.653 26.769 15.058 1.00 53.16 104 ASP A CA 1
ATOM 818 C C . ASP A 1 104 ? -15.281 27.228 16.480 1.00 53.16 104 ASP A C 1
ATOM 820 O O . ASP A 1 104 ? -14.517 26.539 17.154 1.00 53.16 104 ASP A O 1
ATOM 824 N N . PRO A 1 105 ? -15.815 28.356 16.987 1.00 54.34 105 PRO A N 1
ATOM 825 C CA . PRO A 1 105 ? -15.555 28.827 18.352 1.00 54.34 105 PRO A CA 1
ATOM 826 C C . PRO A 1 105 ? -16.048 27.862 19.448 1.00 54.34 105 PRO A C 1
ATOM 828 O O . PRO A 1 105 ? -15.862 28.132 20.633 1.00 54.34 105 PRO A O 1
ATOM 831 N N . ARG A 1 106 ? -16.689 26.744 19.075 1.00 56.19 106 ARG A N 1
ATOM 832 C CA . ARG A 1 106 ? -17.055 25.626 19.961 1.00 56.19 106 ARG A CA 1
ATOM 833 C C . ARG A 1 106 ? -16.034 24.484 19.978 1.00 56.19 106 ARG A C 1
ATOM 835 O O . ARG A 1 106 ? -16.201 23.545 20.755 1.00 56.19 106 ARG A O 1
ATOM 842 N N . VAL A 1 107 ? -15.004 24.530 19.135 1.00 54.31 107 VAL A N 1
ATOM 843 C CA . VAL A 1 107 ? -13.915 23.551 19.137 1.00 54.31 107 VAL A CA 1
ATOM 844 C C . VAL A 1 107 ? -12.869 24.025 20.134 1.00 54.31 107 VAL A C 1
ATOM 846 O O . VAL A 1 107 ? -12.090 24.936 19.886 1.00 54.31 107 VAL A O 1
ATOM 849 N N . PHE A 1 108 ? -12.926 23.419 21.313 1.00 53.44 108 PHE A N 1
ATOM 850 C CA . PHE A 1 108 ? -11.949 23.595 22.374 1.00 53.44 108 PHE A CA 1
ATOM 851 C C . PHE A 1 108 ? -10.525 23.267 21.883 1.00 53.44 108 PHE A C 1
ATOM 853 O O . PHE A 1 108 ? -10.342 22.392 21.037 1.00 53.44 108 PHE A O 1
ATOM 860 N N . ASP A 1 109 ? -9.517 23.960 22.427 1.00 64.19 109 ASP A N 1
ATOM 861 C CA . ASP A 1 109 ? -8.100 23.614 22.245 1.00 64.19 109 ASP A CA 1
ATOM 862 C C . ASP A 1 109 ? -7.908 22.114 22.557 1.00 64.19 109 ASP A C 1
ATOM 864 O O . ASP A 1 109 ? -8.568 21.589 23.456 1.00 64.19 109 ASP A O 1
ATOM 868 N N . SER A 1 110 ? -7.048 21.396 21.829 1.00 62.72 110 SER A N 1
ATOM 869 C CA . SER A 1 110 ? -6.867 19.935 21.976 1.00 62.72 110 SER A CA 1
ATOM 870 C C . SER A 1 110 ? -6.658 19.524 23.440 1.00 62.72 110 SER A C 1
ATOM 872 O O . SER A 1 110 ? -7.185 18.512 23.891 1.00 62.72 110 SER A O 1
ATOM 874 N N . LYS A 1 111 ? -5.966 20.372 24.210 1.00 65.50 111 LYS A N 1
ATOM 875 C CA . LYS A 1 111 ? -5.738 20.194 25.651 1.00 65.50 111 LYS A CA 1
ATOM 876 C C . LYS A 1 111 ? -7.009 20.218 26.489 1.00 65.50 111 LYS A C 1
ATOM 878 O O . LYS A 1 111 ? -7.076 19.590 27.540 1.00 65.50 111 LYS A O 1
ATOM 883 N N . GLU A 1 112 ? -8.007 20.975 26.067 1.00 69.06 112 GLU A N 1
ATOM 884 C CA . GLU A 1 112 ? -9.267 21.077 26.780 1.00 69.06 112 GLU A CA 1
ATOM 885 C C . GLU A 1 112 ? -10.227 19.945 26.408 1.00 69.06 112 GLU A C 1
ATOM 887 O O . GLU A 1 112 ? -10.964 19.484 27.277 1.00 69.06 112 GLU A O 1
ATOM 892 N N . TYR A 1 113 ? -10.126 19.384 25.197 1.00 70.50 113 TYR A N 1
ATOM 893 C CA . TYR A 1 113 ? -10.717 18.074 24.909 1.00 70.50 113 TYR A CA 1
ATOM 894 C C . TYR A 1 113 ? -10.107 16.972 25.774 1.00 70.50 113 TYR A C 1
ATOM 896 O O . TYR A 1 113 ? -10.865 16.208 26.370 1.00 70.50 113 TYR A O 1
ATOM 904 N N . ASP A 1 114 ? -8.779 16.928 25.907 1.00 72.69 114 ASP A N 1
ATOM 905 C CA . ASP A 1 114 ? -8.101 15.955 26.771 1.00 72.69 114 ASP A CA 1
ATOM 906 C C . ASP A 1 114 ? -8.533 16.121 28.236 1.00 72.69 114 ASP A C 1
ATOM 908 O O . ASP A 1 114 ? -8.915 15.151 28.890 1.00 72.69 114 ASP A O 1
ATOM 912 N N . ARG A 1 115 ? -8.604 17.364 28.729 1.00 81.06 115 ARG A N 1
ATOM 913 C CA . ARG A 1 115 ? -9.092 17.674 30.083 1.00 81.06 115 ARG A CA 1
ATOM 914 C C . ARG A 1 115 ? -10.538 17.225 30.299 1.00 81.06 115 ARG A C 1
ATOM 916 O O . ARG A 1 115 ? -10.844 16.599 31.313 1.00 81.06 115 ARG A O 1
ATOM 923 N N . VAL A 1 116 ? -11.438 17.540 29.364 1.00 80.88 116 VAL A N 1
ATOM 924 C CA . VAL A 1 116 ? -12.847 17.121 29.442 1.00 80.88 116 VAL A CA 1
ATOM 925 C C . VAL A 1 116 ? -12.948 15.600 29.369 1.00 80.88 116 VAL A C 1
ATOM 927 O O . VAL A 1 116 ? -13.750 15.005 30.088 1.00 80.88 116 VAL A O 1
ATOM 930 N N . PHE A 1 117 ? -12.138 14.953 28.537 1.00 81.75 117 PHE A N 1
ATOM 931 C CA . PHE A 1 117 ? -12.105 13.503 28.407 1.00 81.75 117 PHE A CA 1
ATOM 932 C C . PHE A 1 117 ? -11.653 12.823 29.707 1.00 81.75 117 PHE A C 1
ATOM 934 O O . PHE A 1 117 ? -12.342 11.919 30.188 1.00 81.75 117 PHE A O 1
ATOM 941 N N . GLU A 1 118 ? -10.578 13.308 30.332 1.00 87.38 118 GLU A N 1
ATOM 942 C CA . GLU A 1 118 ? -10.126 12.845 31.649 1.00 87.38 118 GLU A CA 1
ATOM 943 C C . GLU A 1 118 ? -11.193 13.063 32.731 1.00 87.38 118 GLU A C 1
ATOM 945 O O . GLU A 1 118 ? -11.486 12.150 33.507 1.00 87.38 118 GLU A O 1
ATOM 950 N N . GLU A 1 119 ? -11.858 14.223 32.741 1.00 91.19 119 GLU A N 1
ATOM 951 C CA . GLU A 1 119 ? -12.946 14.505 33.684 1.00 91.19 119 GLU A CA 1
ATOM 952 C C . GLU A 1 119 ? -14.113 13.515 33.513 1.00 91.19 119 GLU A C 1
ATOM 954 O O . GLU A 1 119 ? -14.680 13.015 34.494 1.00 91.19 119 GLU A O 1
ATOM 959 N N . LYS A 1 120 ? -14.476 13.180 32.267 1.00 89.88 120 LYS A N 1
ATOM 960 C CA . LYS A 1 120 ? -15.514 12.173 31.992 1.00 89.88 120 LYS A CA 1
ATOM 961 C C . LYS A 1 120 ? -15.076 10.777 32.425 1.00 89.88 120 LYS A C 1
ATOM 963 O O . LYS A 1 120 ? -15.902 10.058 32.992 1.00 89.88 120 LYS A O 1
ATOM 968 N N . LEU A 1 121 ? -13.820 10.395 32.195 1.00 86.81 121 LEU A N 1
ATOM 969 C CA . LEU A 1 121 ? -13.285 9.103 32.633 1.00 86.81 121 LEU A CA 1
ATOM 970 C C . LEU A 1 121 ? -13.313 8.967 34.157 1.00 86.81 121 LEU A C 1
ATOM 972 O O . LEU A 1 121 ? -13.800 7.956 34.673 1.00 86.81 121 LEU A O 1
ATOM 976 N N . GLU A 1 122 ? -12.886 10.000 34.878 1.00 90.62 122 GLU A N 1
ATOM 977 C CA . GLU A 1 122 ? -12.925 10.006 36.340 1.00 90.62 122 GLU A CA 1
ATOM 978 C C . GLU A 1 122 ? -14.369 9.947 36.860 1.00 90.62 122 GLU A C 1
ATOM 980 O O . GLU A 1 122 ? -14.691 9.182 37.773 1.00 90.62 122 GLU A O 1
ATOM 985 N N . LYS A 1 123 ? -15.297 10.655 36.209 1.00 92.75 123 LYS A N 1
ATOM 986 C CA . LYS A 1 123 ? -16.723 10.577 36.550 1.00 92.75 123 LYS A CA 1
ATOM 987 C C . LYS A 1 123 ? -17.305 9.181 36.315 1.00 92.75 123 LYS A C 1
ATOM 989 O O . LYS A 1 123 ? -18.096 8.705 37.131 1.00 92.75 123 LYS A O 1
ATOM 994 N N . ILE A 1 124 ? -16.908 8.499 35.238 1.00 90.12 124 ILE A N 1
ATOM 995 C CA . ILE A 1 124 ? -17.293 7.102 34.982 1.00 90.12 124 ILE A CA 1
ATOM 996 C C . ILE A 1 124 ? -16.757 6.192 36.091 1.00 90.12 124 ILE A C 1
ATOM 998 O O . ILE A 1 124 ? -17.501 5.341 36.588 1.00 90.12 124 ILE A O 1
ATOM 1002 N N . ARG A 1 125 ? -15.501 6.379 36.514 1.00 92.44 125 ARG A N 1
ATOM 1003 C CA . ARG A 1 125 ? -14.886 5.619 37.612 1.00 92.44 125 ARG A CA 1
ATOM 1004 C C . ARG A 1 125 ? -15.686 5.774 38.910 1.00 92.44 125 ARG A C 1
ATOM 1006 O O . ARG A 1 125 ? -16.116 4.773 39.483 1.00 92.44 125 ARG A O 1
ATOM 1013 N N . GLN A 1 126 ? -15.997 7.008 39.303 1.00 93.50 126 GLN A N 1
ATOM 1014 C CA . GLN A 1 126 ? -16.798 7.303 40.500 1.00 93.50 126 GLN A CA 1
ATOM 1015 C C . GLN A 1 126 ? -18.216 6.720 40.427 1.00 93.50 126 GLN A C 1
ATOM 1017 O O . GLN A 1 126 ? -18.750 6.222 41.420 1.00 93.50 126 GLN A O 1
ATOM 1022 N N . LEU A 1 127 ? -18.855 6.761 39.253 1.00 92.88 127 LEU A N 1
ATOM 1023 C CA . LEU A 1 127 ? -20.174 6.154 39.062 1.00 92.88 127 LEU A CA 1
ATOM 1024 C C . LEU A 1 127 ? -20.124 4.630 39.212 1.00 92.88 127 LEU A C 1
ATOM 1026 O O . LEU A 1 127 ? -21.020 4.056 39.833 1.00 92.88 127 LEU A O 1
ATOM 1030 N N . ARG A 1 128 ? -19.071 3.972 38.712 1.00 88.75 128 ARG A N 1
ATOM 1031 C CA . ARG A 1 128 ? -18.871 2.525 38.898 1.00 88.75 128 ARG A CA 1
ATOM 1032 C C . ARG A 1 128 ? -18.710 2.162 40.374 1.00 88.75 128 ARG A C 1
ATOM 1034 O O . ARG A 1 128 ? -19.343 1.209 40.824 1.00 88.75 128 ARG A O 1
ATOM 1041 N N . GLU A 1 129 ? -17.949 2.943 41.138 1.00 92.31 129 GLU A N 1
ATOM 1042 C CA . GLU A 1 129 ? -17.811 2.753 42.590 1.00 92.31 129 GLU A CA 1
ATOM 1043 C C . GLU A 1 129 ? -19.145 2.928 43.324 1.00 92.31 129 GLU A C 1
ATOM 1045 O O . GLU A 1 129 ? -19.509 2.102 44.166 1.00 92.31 129 GLU A O 1
ATOM 1050 N N . LYS A 1 130 ? -19.928 3.954 42.965 1.00 92.81 130 LYS A N 1
ATOM 1051 C CA . LYS A 1 130 ? -21.272 4.162 43.529 1.00 92.81 130 LYS A CA 1
ATOM 1052 C C . LYS A 1 130 ? -22.208 2.994 43.228 1.00 92.81 130 LYS A C 1
ATOM 1054 O O . LYS A 1 130 ? -22.923 2.555 44.126 1.00 92.81 130 LYS A O 1
ATOM 1059 N N . ILE A 1 131 ? -22.188 2.467 42.002 1.00 92.75 131 ILE A N 1
ATOM 1060 C CA . ILE A 1 131 ? -22.983 1.290 41.623 1.00 92.75 131 ILE A CA 1
ATOM 1061 C C . ILE A 1 131 ? -22.554 0.065 42.438 1.00 92.75 131 ILE A C 1
ATOM 1063 O O . ILE A 1 131 ? -23.413 -0.655 42.943 1.00 92.75 131 ILE A O 1
ATOM 1067 N N . ALA A 1 132 ? -21.250 -0.166 42.600 1.00 91.25 132 ALA A N 1
ATOM 1068 C CA . ALA A 1 132 ? -20.740 -1.280 43.397 1.00 91.25 132 ALA A CA 1
ATOM 1069 C C . ALA A 1 132 ? -21.179 -1.177 44.868 1.00 91.25 132 ALA A C 1
ATOM 1071 O O . ALA A 1 132 ? -21.680 -2.148 45.435 1.00 91.25 132 ALA A O 1
ATOM 1072 N N . SER A 1 133 ? -21.078 0.016 45.461 1.00 92.88 133 SER A N 1
ATOM 1073 C CA . SER A 1 133 ? -21.541 0.284 46.827 1.00 92.88 133 SER A CA 1
ATOM 1074 C C . SER A 1 133 ? -23.056 0.088 46.978 1.00 92.88 133 SER A C 1
ATOM 1076 O O . SER A 1 133 ? -23.511 -0.571 47.914 1.00 92.88 133 SER A O 1
ATOM 1078 N N . ALA A 1 134 ? -23.848 0.581 46.020 1.00 91.44 134 ALA A N 1
ATOM 1079 C CA . ALA A 1 134 ? -25.297 0.400 46.015 1.00 91.44 134 ALA A CA 1
ATOM 1080 C C . ALA A 1 134 ? -25.692 -1.082 45.908 1.00 91.44 134 ALA A C 1
ATOM 1082 O O . ALA A 1 134 ? -26.565 -1.526 46.651 1.00 91.44 134 ALA A O 1
ATOM 1083 N N . LYS A 1 135 ? -25.012 -1.862 45.055 1.00 91.06 135 LYS A N 1
ATOM 1084 C CA . LYS A 1 135 ? -25.212 -3.318 44.960 1.00 91.06 135 LYS A CA 1
ATOM 1085 C C . LYS A 1 135 ? -24.877 -4.025 46.270 1.00 91.06 135 LYS A C 1
ATOM 1087 O O . LYS A 1 135 ? -25.673 -4.829 46.736 1.00 91.06 135 LYS A O 1
ATOM 1092 N N . ALA A 1 136 ? -23.751 -3.687 46.898 1.00 90.62 136 ALA A N 1
ATOM 1093 C CA . ALA A 1 136 ? -23.374 -4.269 48.185 1.00 90.62 136 ALA A CA 1
ATOM 1094 C C . ALA A 1 136 ? -24.393 -3.941 49.289 1.00 90.62 136 ALA A C 1
ATOM 1096 O O . ALA A 1 136 ? -24.689 -4.783 50.135 1.00 90.62 136 ALA A O 1
ATOM 1097 N N . LYS A 1 137 ? -24.953 -2.724 49.284 1.00 92.81 137 LYS A N 1
ATOM 1098 C CA . LYS A 1 137 ? -26.015 -2.339 50.220 1.00 92.81 137 LYS A CA 1
ATOM 1099 C C . LYS A 1 137 ? -27.305 -3.118 49.959 1.00 92.81 137 LYS A C 1
ATOM 1101 O O . LYS A 1 137 ? -27.897 -3.605 50.914 1.00 92.81 137 LYS A O 1
ATOM 1106 N N . LEU A 1 138 ? -27.700 -3.258 48.694 1.00 92.38 138 LEU A N 1
ATOM 1107 C CA . LEU A 1 138 ? -28.888 -4.011 48.294 1.00 92.38 138 LEU A CA 1
ATOM 1108 C C . LEU A 1 138 ? -28.780 -5.485 48.701 1.00 92.38 138 LEU A C 1
ATOM 1110 O O . LEU A 1 138 ? -29.718 -6.018 49.279 1.00 92.38 138 LEU A O 1
ATOM 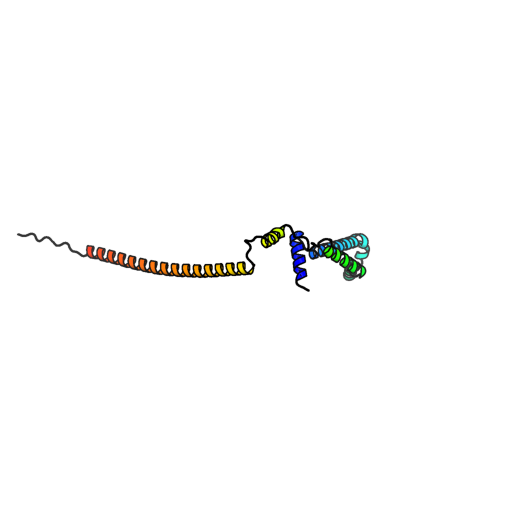1114 N N . GLU A 1 139 ? -27.610 -6.094 48.513 1.00 91.94 139 GLU A N 1
ATOM 1115 C CA . GLU A 1 139 ? -27.348 -7.469 48.946 1.00 91.94 139 GLU A CA 1
ATOM 1116 C C . GLU A 1 139 ? -27.507 -7.631 50.465 1.00 91.94 139 GLU A C 1
ATOM 1118 O O . GLU A 1 139 ? -28.208 -8.521 50.935 1.00 91.94 139 GLU A O 1
AT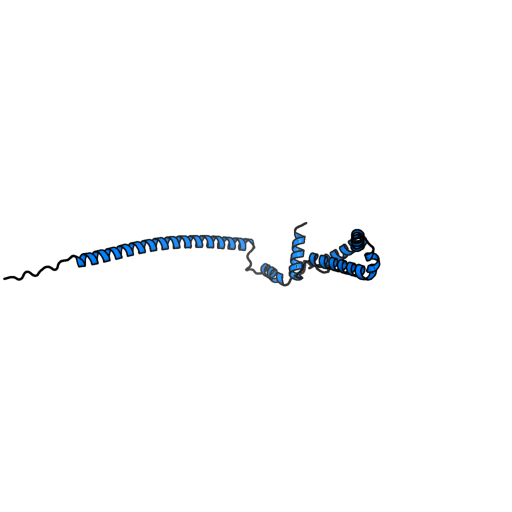OM 1123 N N . ARG A 1 140 ? -26.938 -6.715 51.261 1.00 90.62 140 ARG A N 1
ATOM 1124 C CA . ARG A 1 140 ? -27.107 -6.730 52.727 1.00 90.62 140 ARG A CA 1
ATOM 1125 C C . ARG A 1 140 ? -28.567 -6.574 53.146 1.00 90.62 140 ARG A C 1
ATOM 1127 O O . ARG A 1 140 ? -29.003 -7.196 54.116 1.00 90.62 140 ARG A O 1
ATOM 1134 N N . THR A 1 141 ? -29.313 -5.722 52.447 1.00 91.00 141 THR A N 1
ATOM 1135 C CA . THR A 1 141 ? -30.742 -5.538 52.702 1.00 91.00 141 THR A CA 1
ATOM 1136 C C . THR A 1 141 ? -31.524 -6.806 52.371 1.00 91.00 141 THR A C 1
ATOM 1138 O O . THR A 1 141 ? -32.331 -7.218 53.198 1.00 91.00 141 THR A O 1
ATOM 1141 N N . ASN A 1 142 ? -31.234 -7.469 51.249 1.00 89.56 142 ASN A N 1
ATOM 1142 C CA . ASN A 1 142 ? -31.856 -8.747 50.895 1.00 89.56 142 ASN A CA 1
ATOM 1143 C C . ASN A 1 142 ? -31.582 -9.823 51.951 1.00 89.56 142 ASN A C 1
ATOM 1145 O O . ASN A 1 142 ? -32.523 -10.442 52.431 1.00 89.56 142 ASN A O 1
ATOM 1149 N N . VAL A 1 143 ? -30.335 -9.954 52.416 1.00 90.69 143 VAL A N 1
ATOM 1150 C CA . VAL A 1 143 ? -29.991 -10.885 53.507 1.00 90.69 143 VAL A CA 1
ATOM 1151 C C . VAL A 1 143 ? -30.806 -10.596 54.772 1.00 90.69 143 VAL A C 1
ATOM 1153 O O . VAL A 1 143 ? -31.264 -11.512 55.447 1.00 90.69 143 VAL A O 1
ATOM 1156 N N . THR A 1 144 ? -31.022 -9.320 55.101 1.00 90.81 144 THR A N 1
ATOM 1157 C CA . THR A 1 144 ? -31.826 -8.939 56.273 1.00 90.81 144 THR A CA 1
ATOM 1158 C C . THR A 1 144 ? -33.304 -9.296 56.081 1.00 90.81 144 THR A C 1
ATOM 1160 O O . THR A 1 144 ? -33.939 -9.779 57.016 1.00 90.81 144 THR A O 1
ATOM 1163 N N . ILE A 1 145 ? -33.845 -9.096 54.876 1.00 90.12 145 ILE A N 1
ATOM 1164 C CA . ILE A 1 145 ? -35.215 -9.493 54.521 1.00 90.12 145 ILE A CA 1
ATOM 1165 C C . ILE A 1 145 ? -35.378 -11.014 54.630 1.00 90.12 145 ILE A C 1
ATOM 1167 O O . ILE A 1 145 ? -36.347 -11.473 55.231 1.00 90.12 145 ILE A O 1
ATOM 1171 N N . ASP A 1 146 ? -34.415 -11.792 54.134 1.00 88.94 146 ASP A N 1
ATOM 1172 C CA . ASP A 1 146 ? -34.451 -13.256 54.213 1.00 88.94 146 ASP A CA 1
ATOM 1173 C C . ASP A 1 146 ? -34.460 -13.749 55.666 1.00 88.94 146 ASP A C 1
ATOM 1175 O O . ASP A 1 146 ? -35.226 -14.652 56.016 1.00 88.94 146 ASP A O 1
ATOM 1179 N N . VAL A 1 147 ? -33.663 -13.123 56.540 1.00 90.94 147 VAL A N 1
ATOM 1180 C CA . VAL A 1 147 ? -33.670 -13.419 57.982 1.00 90.94 147 VAL A CA 1
ATOM 1181 C C . VAL A 1 147 ? -35.033 -13.105 58.599 1.00 90.94 147 VAL A C 1
ATOM 1183 O O . VAL A 1 147 ? -35.570 -13.939 59.330 1.00 90.94 147 VAL A O 1
ATOM 1186 N N . LEU A 1 148 ? -35.621 -11.946 58.289 1.00 89.75 148 LEU A N 1
ATOM 1187 C CA . LEU A 1 148 ? -36.942 -11.567 58.801 1.00 89.75 148 LEU A CA 1
ATOM 1188 C C . LEU A 1 148 ? -38.032 -12.543 58.340 1.00 89.75 148 LEU A C 1
ATOM 1190 O O . LEU A 1 148 ? -38.820 -12.996 59.168 1.00 89.75 148 LEU A O 1
ATOM 1194 N N . HIS A 1 149 ? -38.031 -12.947 57.068 1.00 89.75 149 HIS A N 1
ATOM 1195 C CA . HIS A 1 149 ? -38.957 -13.966 56.567 1.00 89.75 149 HIS A CA 1
ATOM 1196 C C . HIS A 1 149 ? -38.746 -15.337 57.219 1.00 89.75 149 HIS A C 1
ATOM 1198 O O . HIS A 1 149 ? -39.708 -16.072 57.448 1.00 89.75 149 HIS A O 1
ATOM 1204 N N . HIS A 1 150 ? -37.504 -15.712 57.535 1.00 88.81 150 HIS A N 1
ATOM 1205 C CA . HIS A 1 150 ? -37.239 -16.954 58.259 1.00 88.81 150 HIS A CA 1
ATOM 1206 C C . HIS A 1 150 ? -37.775 -16.900 59.699 1.00 88.81 150 HIS A C 1
ATOM 1208 O O . HIS A 1 150 ? -38.364 -17.874 60.179 1.00 88.81 150 HIS A O 1
ATOM 1214 N N . MET A 1 151 ? -37.624 -15.757 60.373 1.00 88.56 151 MET A N 1
ATOM 1215 C CA . MET A 1 151 ? -38.184 -15.529 61.708 1.00 88.56 151 MET A CA 1
ATOM 1216 C C . MET A 1 151 ? -39.717 -15.557 61.695 1.00 88.56 151 MET A C 1
ATOM 1218 O O . MET A 1 151 ? -40.307 -16.223 62.544 1.00 88.56 151 MET A O 1
ATOM 1222 N N . GLU A 1 152 ? -40.350 -14.907 60.715 1.00 90.31 152 GLU A N 1
ATOM 1223 C CA . GLU A 1 152 ? -41.805 -14.915 60.507 1.00 90.31 152 GLU A CA 1
ATOM 1224 C C . GLU A 1 152 ? -42.333 -16.346 60.329 1.00 90.31 152 GLU A C 1
ATOM 1226 O O . GLU A 1 152 ? -43.169 -16.798 61.111 1.00 90.31 152 GLU A O 1
ATOM 1231 N N . LYS A 1 153 ? -41.755 -17.122 59.400 1.00 88.25 153 LYS A N 1
ATOM 1232 C CA . LYS A 1 153 ? -42.129 -18.534 59.191 1.00 88.25 153 LYS A CA 1
ATOM 1233 C C . LYS A 1 153 ? -41.948 -19.390 60.443 1.00 88.25 153 LYS A C 1
ATOM 1235 O O . LYS A 1 153 ? -42.744 -20.290 60.708 1.00 88.25 153 LYS A O 1
ATOM 1240 N N . THR A 1 154 ? -40.894 -19.131 61.217 1.00 85.12 154 THR A N 1
ATOM 1241 C CA . THR A 1 154 ? -40.646 -19.850 62.473 1.00 85.12 154 THR A CA 1
ATOM 1242 C C . THR A 1 154 ? -41.711 -19.509 63.516 1.00 85.12 154 THR A C 1
ATOM 1244 O O . THR A 1 154 ? -42.217 -20.408 64.187 1.00 85.12 154 THR A O 1
ATOM 1247 N N . GLN A 1 155 ? -42.104 -18.237 63.628 1.00 84.81 155 GLN A N 1
ATOM 1248 C CA . GLN A 1 155 ? -43.193 -17.813 64.511 1.00 84.81 155 GLN A CA 1
ATOM 1249 C C . GLN A 1 155 ? -44.537 -18.423 64.097 1.00 84.81 155 GLN A C 1
ATOM 1251 O O . GLN A 1 155 ? -45.239 -18.959 64.955 1.00 84.81 155 GLN A O 1
ATOM 1256 N N . GLU A 1 156 ? -44.873 -18.421 62.805 1.00 86.50 156 GLU A N 1
ATOM 1257 C CA . GLU A 1 156 ? -46.086 -19.070 62.287 1.00 86.50 156 GLU A CA 1
ATOM 1258 C C . GLU A 1 156 ? -46.117 -20.569 62.616 1.00 86.50 156 GLU A C 1
ATOM 1260 O O . GLU A 1 156 ? -47.138 -21.084 63.080 1.00 86.50 156 GLU A O 1
ATOM 1265 N N . ALA A 1 157 ? -44.991 -21.270 62.447 1.00 80.00 157 ALA A N 1
ATOM 1266 C CA . ALA A 1 157 ? -44.874 -22.685 62.790 1.00 80.00 157 ALA A CA 1
ATOM 1267 C C . ALA A 1 157 ? -45.058 -22.941 64.298 1.00 80.00 157 ALA A C 1
ATOM 1269 O O . ALA A 1 157 ? -45.743 -23.895 64.681 1.00 80.00 157 ALA A O 1
ATOM 1270 N N . ILE A 1 158 ? -44.505 -22.077 65.159 1.00 82.56 158 ILE A N 1
ATOM 1271 C CA . ILE A 1 158 ? -44.688 -22.156 66.617 1.00 82.56 158 ILE A CA 1
ATOM 1272 C C . ILE A 1 158 ? -46.164 -21.953 66.981 1.00 82.56 158 ILE A C 1
ATOM 1274 O O . ILE A 1 158 ? -46.727 -22.795 67.683 1.00 82.56 158 ILE A O 1
ATOM 1278 N N . ILE A 1 159 ? -46.819 -20.913 66.460 1.00 80.81 159 ILE A N 1
ATOM 1279 C CA . ILE A 1 159 ? -48.246 -20.641 66.711 1.00 80.81 159 ILE A CA 1
ATOM 1280 C C . ILE A 1 159 ? -49.118 -21.811 66.229 1.00 80.81 159 ILE A C 1
ATOM 1282 O O . ILE A 1 159 ? -49.990 -22.288 66.959 1.00 80.81 159 ILE A O 1
ATOM 1286 N N . ALA A 1 160 ? -48.855 -22.339 65.031 1.00 76.62 160 ALA A N 1
ATOM 1287 C CA . ALA A 1 160 ? -49.577 -23.491 64.496 1.00 76.62 160 ALA A CA 1
ATOM 1288 C C . ALA A 1 160 ? -49.385 -24.760 65.349 1.00 76.62 160 ALA A C 1
ATOM 1290 O O . ALA A 1 160 ? -50.309 -25.567 65.473 1.00 76.62 160 ALA A O 1
ATOM 1291 N N . SER A 1 161 ? -48.207 -24.939 65.957 1.00 75.75 161 SER A N 1
ATOM 1292 C CA . SER A 1 161 ? -47.927 -26.057 66.866 1.00 75.75 161 SER A CA 1
ATOM 1293 C C . SER A 1 161 ? -48.587 -25.899 68.242 1.00 75.75 161 SER A C 1
ATOM 1295 O O . SER A 1 161 ? -49.078 -26.886 68.786 1.00 75.75 161 SER A O 1
ATOM 1297 N N . GLN A 1 162 ? -48.683 -24.673 68.770 1.00 68.50 162 GLN A N 1
ATOM 1298 C CA . GLN A 1 162 ? -49.371 -24.367 70.032 1.00 68.50 162 GLN A CA 1
ATOM 1299 C C . GLN A 1 162 ? -50.892 -24.541 69.914 1.00 68.50 162 GLN A C 1
ATOM 1301 O O . GLN A 1 162 ? -51.534 -25.058 70.825 1.00 68.50 162 GLN A O 1
ATOM 1306 N N . ASN A 1 163 ? -51.469 -24.214 68.754 1.00 59.81 163 ASN A N 1
ATOM 1307 C CA . ASN A 1 163 ? -52.891 -24.449 68.483 1.00 59.81 163 ASN A CA 1
ATOM 1308 C C . ASN A 1 163 ? -53.257 -25.942 68.363 1.00 59.81 163 ASN A C 1
ATOM 1310 O O . ASN A 1 163 ? -54.433 -26.286 68.458 1.00 59.81 163 ASN A O 1
ATOM 1314 N N . LYS A 1 164 ? -52.279 -26.842 68.177 1.00 56.19 164 LYS A N 1
ATOM 1315 C CA . LYS A 1 164 ? -52.495 -28.302 68.158 1.00 56.19 164 LYS A CA 1
ATOM 1316 C C . LYS A 1 164 ? -52.367 -28.968 69.534 1.00 56.19 164 LYS A C 1
ATOM 1318 O O . LYS A 1 164 ? -52.757 -30.124 69.661 1.00 56.19 164 LYS A O 1
ATOM 1323 N N . THR A 1 165 ? -51.835 -28.281 70.548 1.00 52.06 165 THR A N 1
ATOM 1324 C CA . THR A 1 165 ? -51.508 -28.863 71.867 1.00 52.06 165 THR A CA 1
ATOM 1325 C C . THR A 1 165 ? -52.399 -28.399 73.022 1.00 52.06 165 THR A C 1
ATOM 1327 O O . THR A 1 165 ? -52.150 -28.790 74.158 1.00 52.06 165 THR A O 1
ATOM 1330 N N . LEU A 1 166 ? -53.470 -27.640 72.770 1.00 47.06 166 LEU A N 1
ATOM 1331 C CA . LEU A 1 166 ? -54.469 -27.302 73.792 1.00 47.06 166 LEU A CA 1
ATOM 1332 C C . LEU A 1 166 ? -55.570 -28.381 73.867 1.00 47.06 166 LEU A C 1
ATOM 1334 O O . LEU A 1 166 ? -56.430 -28.421 72.982 1.00 47.06 166 LEU A O 1
ATOM 1338 N N . PRO A 1 167 ? -55.607 -29.251 74.901 1.00 44.88 167 PRO A N 1
ATOM 1339 C CA . PRO A 1 167 ? -56.796 -30.042 75.183 1.00 44.88 167 PRO A CA 1
ATOM 1340 C C . PRO A 1 167 ? -57.925 -29.101 75.621 1.00 44.88 167 PRO A C 1
ATOM 1342 O O . PRO A 1 167 ? -57.743 -28.223 76.464 1.00 44.88 167 PRO A O 1
ATOM 1345 N N . SER A 1 168 ? -59.094 -29.277 75.006 1.00 44.84 168 SER A N 1
ATOM 1346 C CA . SER A 1 168 ? -60.310 -28.527 75.321 1.00 44.84 168 SER A CA 1
ATOM 1347 C C . SER A 1 168 ? -60.650 -28.682 76.813 1.00 44.84 168 SER A C 1
ATOM 1349 O O . SER A 1 168 ? -60.679 -29.821 77.287 1.00 44.84 168 SER A O 1
ATOM 1351 N N . PRO A 1 169 ? -60.907 -27.596 77.570 1.00 45.50 169 PRO A N 1
ATOM 1352 C CA . PRO A 1 169 ? -61.323 -27.720 78.957 1.00 45.50 169 PRO A CA 1
ATOM 1353 C C . PRO A 1 169 ? -62.723 -28.338 78.976 1.00 45.50 169 PRO A C 1
ATOM 1355 O O . PRO A 1 169 ? -63.705 -27.739 78.532 1.00 45.50 169 PRO A O 1
ATOM 1358 N N . SER A 1 170 ? -62.797 -29.579 79.448 1.00 46.47 170 SER A N 1
ATOM 1359 C CA . SER A 1 170 ? -64.042 -30.285 79.723 1.00 46.47 170 SER A CA 1
ATOM 1360 C C . SER A 1 170 ? -64.899 -29.444 80.665 1.00 46.47 170 SER A C 1
ATOM 1362 O O . SER A 1 170 ? -64.478 -29.118 81.772 1.00 46.47 170 SER A O 1
ATOM 1364 N N . LYS A 1 171 ? -66.102 -29.085 80.205 1.00 42.31 171 LYS A N 1
ATOM 1365 C CA . LYS A 1 171 ? -67.131 -28.443 81.023 1.00 42.31 171 LYS A CA 1
ATOM 1366 C C . LYS A 1 171 ? -67.473 -29.365 82.193 1.00 42.31 171 LYS A C 1
ATOM 1368 O O . LYS A 1 171 ? -68.079 -30.412 81.983 1.00 42.31 171 LYS A O 1
ATOM 1373 N N . GLU A 1 172 ? -67.109 -28.965 83.404 1.00 44.88 172 GLU A N 1
ATOM 1374 C CA . GLU A 1 172 ? -67.708 -29.502 84.621 1.00 44.88 172 GLU A CA 1
ATOM 1375 C C . GLU A 1 172 ? -69.184 -29.079 84.652 1.00 44.88 172 GLU A C 1
ATOM 1377 O O . GLU A 1 172 ? -69.521 -27.896 84.708 1.00 44.88 172 GLU A O 1
ATOM 1382 N N . THR A 1 173 ? -70.078 -30.057 84.538 1.00 41.91 173 THR A N 1
ATOM 1383 C CA . THR A 1 173 ? -71.501 -29.916 84.865 1.00 41.91 173 THR A CA 1
ATOM 1384 C C . THR A 1 173 ? -71.673 -29.929 86.384 1.00 41.91 173 THR A C 1
ATOM 1386 O O . THR A 1 173 ? -71.217 -30.888 87.006 1.00 41.91 173 THR A O 1
ATOM 1389 N N . PRO A 1 174 ? -72.354 -28.940 86.990 1.00 42.56 174 PRO A N 1
ATOM 1390 C CA . PRO A 1 174 ? -72.736 -29.016 88.392 1.00 42.56 174 PRO A CA 1
ATOM 1391 C C . PRO A 1 174 ? -73.987 -29.895 88.551 1.00 42.56 174 PRO A C 1
ATOM 1393 O O . PRO A 1 174 ? -74.963 -29.717 87.817 1.00 42.56 174 PRO A O 1
ATOM 1396 N N . ILE A 1 175 ? -73.953 -30.819 89.515 1.00 43.94 175 ILE A N 1
ATOM 1397 C CA . ILE A 1 175 ? -75.130 -31.424 90.163 1.00 43.94 175 ILE A CA 1
ATOM 1398 C C . ILE A 1 175 ? -74.955 -31.227 91.664 1.00 43.94 175 ILE A C 1
ATOM 1400 O O . ILE A 1 175 ? -73.843 -31.535 92.150 1.00 43.94 175 ILE A O 1
#

Foldseek 3Di:
DPPVVVVLQVVLCVPVVHGLVVVLVVVVVVVLVVLVVCCCPVVVVVLVPDDPVVNVCVSCVLVPDPVSVVVSVVVSCCSSPPVSDDPPPDDDPVCVVVVVLVPDPPNDDVVVVVVVVVVVVVVVVVVVVVVVVVVVVVVVVVVVVVVVVVVVVVVVVVVVVVVVPDDDPDDDDDD

Secondary structure (DSSP, 8-state):
--SHHHHHHHHHHHHHSS-HHHHHHHHHHHHHHHHHHHHHHHSHHHHHSS-HHHHHHHHTHHHHSHHHHHHHHHHHHHIIIIIS---TTPPPGGGHHHHHHTT-TTS--HHHHHHHHHHHHHHHHHHHHHHHHHHHHHHHHHHHHHHHHHHHHHHHHHHHHHTTS----------

Sequence (175 aa):
MSELAGADNELQVAFFGFSSVGLRDHITNLITDAWQKVCQEEFKGDLAGLDPEAKDSFLAFPFRLKPFKTLLEVINDFVRSYLMAIPKSVTLPENRKMLAGFNDPRVFDSKEYDRVFEEKLEKIRQLREKIASAKAKLERTNVTIDVLHHMEKTQEAIIASQNKTLPSPSKETPI

Radius of gyration: 43.63 Å; chains: 1; bounding box: 97×60×121 Å

pLDDT: mean 78.8, std 16.09, range [30.47, 93.94]